Protein AF-A0A9P6CUZ9-F1 (afdb_monomer_lite)

pLDDT: mean 83.57, std 16.41, range [41.94, 98.44]

Sequence (128 aa):
MATAPPPKSQHVGAAVAEKATSHVAQYSPDEKWAERSRKAMQDAITNPPADAYAGRSVKNTGNLAIAFRSLNEILVRNKVRQTVRMTERHEKKGTKRRRLQSERWRKQFSNEVRKKVQLVIKIRNRGA

Radius of gyration: 33.49 Å; chains: 1; bounding box: 78×45×88 Å

Foldseek 3Di:
DDDDDDDDDPPPVPVVVVVVVVVVPPDDPVRVVVVVVVVVVVCCVVPPDQDPCNLQDFDDPPDPVVSVVVNVVSCVVVCVVVVCVVVVDDDDPVNVVVVVVVVVVVVVVVVVVVVVVVVVVVVVVVPD

Secondary structure (DSSP, 8-state):
-PPPPPPP-TTHHHHHHHHHHHTTTTS-HHHHHHHHHHHHHHHHHHS----TTGGG-----S-HHHHHHHHHHHHHHTTHHHHHHHHSSPPPHHHHHHHHHHHHHHHHHHHHHHHHHHHHHHHHHTT-

InterPro domains:
  IPR001911 Small ribosomal subunit protein bS21 [PF01165] (58-109)
  IPR052837 Mitochondrial ribosomal protein bS21 [PTHR41237] (53-127)

Structure (mmCIF, N/CA/C/O backbone):
data_AF-A0A9P6CUZ9-F1
#
_entry.id   AF-A0A9P6CUZ9-F1
#
loop_
_atom_site.group_PDB
_atom_site.id
_atom_site.type_symbol
_atom_site.label_atom_id
_atom_site.label_alt_id
_atom_site.label_comp_id
_atom_site.label_asym_id
_atom_site.label_entity_id
_atom_site.label_seq_id
_atom_site.pdbx_PDB_ins_code
_atom_site.Cartn_x
_atom_site.Cartn_y
_atom_site.Cartn_z
_atom_site.occupancy
_atom_site.B_iso_or_equiv
_atom_site.auth_seq_id
_atom_site.auth_comp_id
_atom_site.auth_asym_id
_atom_site.auth_atom_id
_atom_site.pdbx_PDB_model_num
ATOM 1 N N . MET A 1 1 ? 57.573 -15.427 68.939 1.00 43.28 1 MET A N 1
ATOM 2 C CA . MET A 1 1 ? 58.022 -16.042 67.670 1.00 43.28 1 MET A CA 1
ATOM 3 C C . MET A 1 1 ? 57.100 -15.535 66.571 1.00 43.28 1 MET A C 1
ATOM 5 O O . MET A 1 1 ? 55.902 -15.750 66.683 1.00 43.28 1 MET A O 1
ATOM 9 N N . ALA A 1 2 ? 57.616 -14.769 65.606 1.00 41.94 2 ALA A N 1
ATOM 10 C CA . ALA A 1 2 ? 56.831 -14.179 64.519 1.00 41.94 2 ALA A CA 1
ATOM 11 C C . ALA A 1 2 ? 56.849 -15.109 63.295 1.00 41.94 2 ALA A C 1
ATOM 13 O O . ALA A 1 2 ? 57.923 -15.471 62.819 1.00 41.94 2 ALA A O 1
ATOM 14 N N . THR A 1 3 ? 55.676 -15.509 62.808 1.00 51.22 3 THR A N 1
ATOM 15 C CA . THR A 1 3 ? 55.516 -16.413 61.657 1.00 51.22 3 THR A CA 1
ATOM 16 C C . THR A 1 3 ? 55.398 -15.594 60.367 1.00 51.22 3 THR A C 1
ATOM 18 O O . THR A 1 3 ? 54.576 -14.684 60.287 1.00 51.22 3 THR A O 1
ATOM 21 N N . ALA A 1 4 ? 56.236 -15.892 59.370 1.00 58.50 4 ALA A N 1
ATOM 22 C CA . ALA A 1 4 ? 56.263 -15.221 58.066 1.00 58.50 4 ALA A CA 1
ATOM 23 C C . ALA A 1 4 ? 55.007 -15.527 57.213 1.00 58.50 4 ALA A C 1
ATOM 25 O O . ALA A 1 4 ? 54.447 -16.620 57.337 1.00 58.50 4 ALA A O 1
ATOM 26 N N . PRO A 1 5 ? 54.563 -14.611 56.326 1.00 59.97 5 PRO A N 1
ATOM 27 C CA . PRO A 1 5 ? 53.431 -14.860 55.435 1.00 59.97 5 PRO A CA 1
ATOM 28 C C . PRO A 1 5 ? 53.804 -15.804 54.268 1.00 59.97 5 PRO A C 1
ATOM 30 O O . PRO A 1 5 ? 54.946 -15.783 53.804 1.00 59.97 5 PRO A O 1
ATOM 33 N N . PRO A 1 6 ? 52.854 -16.620 53.767 1.00 59.94 6 PRO A N 1
ATOM 34 C CA . PRO A 1 6 ? 53.114 -17.628 52.738 1.00 59.94 6 PRO A CA 1
ATOM 35 C C . PRO A 1 6 ? 53.356 -17.032 51.333 1.00 59.94 6 PRO A C 1
ATOM 37 O O . PRO A 1 6 ? 52.875 -15.935 51.027 1.00 59.94 6 PRO A O 1
ATOM 40 N N . PRO A 1 7 ? 54.081 -17.754 50.451 1.00 56.31 7 PRO A N 1
ATOM 41 C CA . PRO A 1 7 ? 54.477 -17.266 49.130 1.00 56.31 7 PRO A CA 1
ATOM 42 C C . PRO A 1 7 ? 53.293 -17.162 48.155 1.00 56.31 7 PRO A C 1
ATOM 44 O O . PRO A 1 7 ? 52.446 -18.051 48.070 1.00 56.31 7 PRO A O 1
ATOM 47 N N . LYS A 1 8 ? 53.255 -16.069 47.380 1.00 55.47 8 LYS A N 1
ATOM 48 C CA . LYS A 1 8 ? 52.227 -15.805 46.358 1.00 55.47 8 LYS A CA 1
ATOM 49 C C . LYS A 1 8 ? 52.333 -16.823 45.215 1.00 55.47 8 LYS A C 1
ATOM 51 O O . LYS A 1 8 ? 53.368 -16.921 44.559 1.00 55.47 8 LYS A O 1
ATOM 56 N N . SER A 1 9 ? 51.246 -17.549 44.963 1.00 54.19 9 SER A N 1
ATOM 57 C CA . SER A 1 9 ? 51.131 -18.576 43.926 1.00 54.19 9 SER A CA 1
ATOM 58 C C . SER A 1 9 ? 51.136 -17.973 42.512 1.00 54.19 9 SER A C 1
ATOM 60 O O . SER A 1 9 ? 50.131 -17.472 42.013 1.00 54.19 9 SER A O 1
ATOM 62 N N . GLN A 1 10 ? 52.274 -18.056 41.819 1.00 55.31 10 GLN A N 1
ATOM 63 C CA . GLN A 1 10 ? 52.420 -17.603 40.424 1.00 55.31 10 GLN A CA 1
ATOM 64 C C . GLN A 1 10 ? 51.774 -18.553 39.390 1.00 55.31 10 GLN A C 1
ATOM 66 O O . GLN A 1 10 ? 51.745 -18.249 38.202 1.00 55.31 10 GLN A O 1
ATOM 71 N N . HIS A 1 11 ? 51.203 -19.685 39.813 1.00 51.00 11 HIS A N 1
ATOM 72 C CA . HIS A 1 11 ? 50.727 -20.735 38.900 1.00 51.00 11 HIS A CA 1
ATOM 73 C C . HIS A 1 11 ? 49.267 -20.602 38.438 1.00 51.00 11 HIS A C 1
ATOM 75 O O . HIS A 1 11 ? 48.842 -21.347 37.559 1.00 51.00 11 HIS A O 1
ATOM 81 N N . VAL A 1 12 ? 48.486 -19.658 38.976 1.00 55.31 12 VAL A N 1
ATOM 82 C CA . VAL A 1 12 ? 47.054 -19.539 38.625 1.00 55.31 12 VAL A CA 1
ATOM 83 C C . VAL A 1 12 ? 46.834 -18.724 37.339 1.00 55.31 12 VAL A C 1
ATOM 85 O O . VAL A 1 12 ? 45.847 -18.925 36.639 1.00 55.31 12 VAL A O 1
ATOM 88 N N . GLY A 1 13 ? 47.773 -17.841 36.975 1.00 52.38 13 GLY A N 1
ATOM 89 C CA . GLY A 1 13 ? 47.647 -16.977 35.793 1.00 52.38 13 GLY A CA 1
ATOM 90 C C . GLY A 1 13 ? 47.821 -17.700 34.451 1.00 52.38 13 GLY A C 1
ATOM 91 O O . GLY A 1 13 ? 47.130 -17.376 33.488 1.00 52.38 13 GLY A O 1
ATOM 92 N N . ALA A 1 14 ? 48.692 -18.712 34.388 1.00 54.75 14 ALA A N 1
ATOM 93 C CA . ALA A 1 14 ? 49.011 -19.414 33.140 1.00 54.75 14 ALA A CA 1
ATOM 94 C C . ALA A 1 14 ? 47.850 -20.294 32.636 1.00 54.75 14 ALA A C 1
ATOM 96 O O . ALA A 1 14 ? 47.498 -20.247 31.460 1.00 54.75 14 ALA A O 1
ATOM 97 N N . ALA A 1 15 ? 47.178 -21.016 33.538 1.00 54.41 15 ALA A N 1
ATOM 98 C CA . ALA A 1 15 ? 46.067 -21.905 33.183 1.00 54.41 15 ALA A CA 1
ATOM 99 C C . ALA A 1 15 ? 44.804 -21.150 32.719 1.00 54.41 15 ALA A C 1
ATOM 101 O O . ALA A 1 15 ? 44.001 -21.674 31.946 1.00 54.41 15 ALA A O 1
ATOM 102 N N . VAL A 1 16 ? 44.614 -19.909 33.182 1.00 58.78 16 VAL A N 1
ATOM 103 C CA . VAL A 1 16 ? 43.502 -19.049 32.745 1.00 58.78 16 VAL A CA 1
ATOM 104 C C . VAL A 1 16 ? 43.784 -18.458 31.359 1.00 58.78 16 VAL A C 1
ATOM 106 O O . VAL A 1 16 ? 42.868 -18.366 30.543 1.00 58.78 16 VAL A O 1
ATOM 109 N N . ALA A 1 17 ? 45.046 -18.136 31.051 1.00 54.25 17 ALA A N 1
ATOM 110 C CA . ALA A 1 17 ? 45.453 -17.659 29.730 1.00 54.25 17 ALA A CA 1
ATOM 111 C C . ALA A 1 17 ? 45.343 -18.751 28.644 1.00 54.25 17 ALA A C 1
ATOM 113 O O . ALA A 1 17 ? 44.834 -18.471 27.561 1.00 54.25 17 ALA A O 1
ATOM 114 N N . GLU A 1 18 ? 45.713 -20.004 28.943 1.00 55.12 18 GLU A N 1
ATOM 115 C CA . GLU A 1 18 ? 45.529 -21.145 28.022 1.00 55.12 18 GLU A CA 1
ATOM 116 C C . GLU A 1 18 ? 44.049 -21.499 27.781 1.00 55.12 18 GLU A C 1
ATOM 118 O O . GLU A 1 18 ? 43.639 -21.876 26.676 1.00 55.12 18 GLU A O 1
ATOM 123 N N . LYS A 1 19 ? 43.191 -21.328 28.795 1.00 53.38 19 LYS A N 1
ATOM 124 C CA . LYS A 1 19 ? 41.738 -21.489 28.622 1.00 53.38 19 LYS A CA 1
ATOM 125 C C . LYS A 1 19 ? 41.112 -20.372 27.781 1.00 53.38 19 LYS A C 1
ATOM 127 O O . LYS A 1 19 ? 40.135 -20.621 27.079 1.00 53.38 19 LYS A O 1
ATOM 132 N N . ALA A 1 20 ? 41.677 -19.164 27.802 1.00 54.00 20 ALA A N 1
ATOM 133 C CA . ALA A 1 20 ? 41.210 -18.058 26.969 1.00 54.00 20 ALA A CA 1
ATOM 134 C C . ALA A 1 20 ? 41.612 -18.224 25.490 1.00 54.00 20 ALA A C 1
ATOM 136 O O . ALA A 1 20 ? 40.820 -17.910 24.603 1.00 54.00 20 ALA A O 1
ATOM 137 N N . THR A 1 21 ? 42.802 -18.763 25.204 1.00 51.94 21 THR A N 1
ATOM 138 C CA . THR A 1 21 ? 43.265 -19.019 23.827 1.00 51.94 21 THR A CA 1
ATOM 139 C C . THR A 1 21 ? 42.612 -20.248 23.191 1.00 51.94 21 THR A C 1
ATOM 141 O O . THR A 1 21 ? 42.319 -20.230 21.995 1.00 51.94 21 THR A O 1
ATOM 144 N N . SER A 1 22 ? 42.291 -21.284 23.971 1.00 51.50 22 SER A N 1
ATOM 145 C CA . SER A 1 22 ? 41.640 -22.504 23.455 1.00 51.50 22 SER A CA 1
ATOM 146 C C . SER A 1 22 ? 40.200 -22.292 22.962 1.00 51.50 22 SER A C 1
ATOM 148 O O . SER A 1 22 ? 39.755 -23.002 22.061 1.00 51.50 22 SER A O 1
ATOM 150 N N . HIS A 1 23 ? 39.487 -21.271 23.456 1.00 53.66 23 HIS A N 1
ATOM 151 C CA . HIS A 1 23 ? 38.156 -20.912 22.944 1.00 53.66 23 HIS A CA 1
ATOM 152 C C . HIS A 1 23 ? 38.187 -20.156 21.602 1.00 53.66 23 HIS A C 1
ATOM 154 O O . HIS A 1 23 ? 37.175 -20.106 20.899 1.00 53.66 23 HIS A O 1
ATOM 160 N N . VAL A 1 24 ? 39.331 -19.567 21.236 1.00 56.34 24 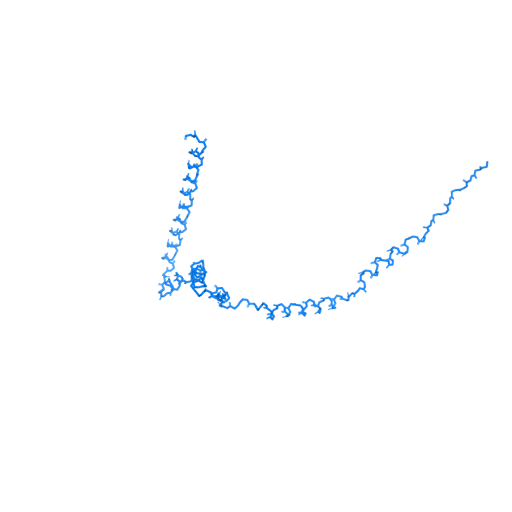VAL A N 1
ATOM 161 C CA . VAL A 1 24 ? 39.511 -18.803 19.988 1.00 56.34 24 VAL A CA 1
ATOM 162 C C . VAL A 1 24 ? 39.900 -19.721 18.817 1.00 56.34 24 VAL A C 1
ATOM 164 O O . VAL A 1 24 ? 39.616 -19.397 17.665 1.00 56.34 24 VAL A O 1
ATOM 167 N N . ALA A 1 25 ? 40.457 -20.901 19.100 1.00 58.34 25 ALA A N 1
ATOM 168 C CA . ALA A 1 25 ? 41.042 -21.821 18.122 1.00 58.34 25 ALA A CA 1
ATOM 169 C C . ALA A 1 25 ? 40.114 -22.975 17.683 1.00 58.34 25 ALA A C 1
ATOM 171 O O . ALA A 1 25 ? 40.565 -24.109 17.559 1.00 58.34 25 ALA A O 1
ATOM 172 N N . GLN A 1 26 ? 38.818 -22.725 17.475 1.00 63.25 26 GLN A N 1
ATOM 173 C CA . GLN A 1 26 ? 37.893 -23.784 17.024 1.00 63.25 26 GLN A CA 1
ATOM 174 C C . GLN A 1 26 ? 37.554 -23.712 15.529 1.00 63.25 26 GLN A C 1
ATOM 176 O O . GLN A 1 26 ? 37.230 -24.740 14.957 1.00 63.25 26 GLN A O 1
ATOM 181 N N . TYR A 1 27 ? 37.671 -22.543 14.884 1.00 67.94 27 TYR A N 1
ATOM 182 C CA . TYR A 1 27 ? 37.502 -22.407 13.430 1.00 67.94 27 TYR A CA 1
ATOM 183 C C . TYR A 1 27 ? 38.306 -21.220 12.898 1.00 67.94 27 TYR A C 1
ATOM 185 O O . TYR A 1 27 ? 38.198 -20.111 13.445 1.00 67.94 27 TYR A O 1
ATOM 193 N N . SER A 1 28 ? 39.051 -21.431 11.812 1.00 84.31 28 SER A N 1
ATOM 194 C CA . SER A 1 28 ? 39.670 -20.348 11.040 1.00 84.31 28 SER A CA 1
ATOM 195 C C . SER A 1 28 ? 38.586 -19.353 10.585 1.00 84.31 28 SER A C 1
ATOM 197 O O . SER A 1 28 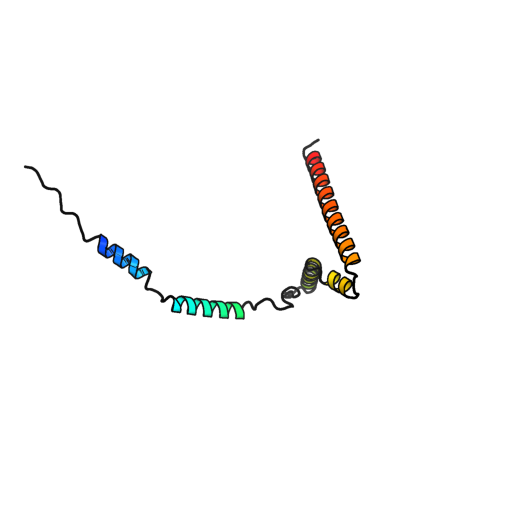? 37.454 -19.766 10.301 1.00 84.31 28 SER A O 1
ATOM 199 N N . PRO A 1 29 ? 38.867 -18.037 10.501 1.00 86.25 29 PRO A N 1
ATOM 200 C CA . PRO A 1 29 ? 37.952 -17.082 9.876 1.00 86.25 29 PRO A CA 1
ATOM 201 C C . PRO A 1 29 ? 37.413 -17.568 8.523 1.00 86.25 29 PRO A C 1
ATOM 203 O O . PRO A 1 29 ? 36.224 -17.396 8.251 1.00 86.25 29 PRO A O 1
ATOM 206 N N . ASP A 1 30 ? 38.247 -18.247 7.734 1.00 86.81 30 ASP A N 1
ATOM 207 C CA . ASP A 1 30 ? 37.877 -18.801 6.430 1.00 86.81 30 ASP A CA 1
ATOM 208 C C . ASP A 1 30 ? 36.848 -19.930 6.541 1.00 86.81 30 ASP A C 1
ATOM 210 O O . ASP A 1 30 ? 35.899 -19.985 5.761 1.00 86.81 30 ASP A O 1
ATOM 214 N N . GLU A 1 31 ? 36.960 -20.791 7.554 1.00 88.44 31 GLU A N 1
ATOM 215 C CA . GLU A 1 31 ? 35.998 -21.872 7.805 1.00 88.44 31 GLU A CA 1
ATOM 216 C C . GLU A 1 31 ? 34.636 -21.314 8.229 1.00 88.44 31 GLU A C 1
ATOM 218 O O . GLU A 1 31 ? 33.597 -21.758 7.732 1.00 88.44 31 GLU A O 1
ATOM 223 N N . LYS A 1 32 ? 34.631 -20.268 9.068 1.00 88.44 32 LYS A N 1
ATOM 224 C CA . LYS A 1 32 ? 33.402 -19.550 9.452 1.00 88.44 32 LYS A CA 1
ATOM 225 C C . LYS A 1 32 ? 32.738 -18.900 8.240 1.00 88.44 32 LYS A C 1
ATOM 227 O O . LYS A 1 32 ? 31.511 -18.912 8.123 1.00 88.44 32 LYS A O 1
ATOM 232 N N . TRP A 1 33 ? 33.527 -18.327 7.333 1.00 88.81 33 TRP A N 1
ATOM 233 C CA . TRP A 1 33 ? 33.018 -17.763 6.083 1.00 88.81 33 TRP A CA 1
ATOM 234 C C . TRP A 1 33 ? 32.488 -18.840 5.135 1.00 88.81 33 TRP A C 1
ATOM 236 O O . TRP A 1 33 ? 31.410 -18.661 4.565 1.00 88.81 33 TRP A O 1
ATOM 246 N N . ALA A 1 34 ? 33.173 -19.977 5.013 1.00 92.75 34 ALA A N 1
ATOM 247 C CA . ALA A 1 34 ? 32.743 -21.098 4.183 1.00 92.75 34 ALA A CA 1
ATOM 248 C C . ALA A 1 34 ? 31.428 -21.721 4.682 1.00 92.75 34 ALA A C 1
ATOM 250 O O . ALA A 1 34 ? 30.545 -22.047 3.886 1.00 92.75 34 ALA A O 1
ATOM 251 N N . GLU A 1 35 ? 31.256 -21.868 5.997 1.00 91.75 35 GLU A N 1
ATOM 252 C CA . GLU A 1 35 ? 30.000 -22.325 6.600 1.00 91.75 35 GLU A CA 1
ATOM 253 C C . GLU A 1 35 ? 28.858 -21.326 6.368 1.00 91.75 35 GLU A C 1
ATOM 255 O O . GLU A 1 35 ? 27.782 -21.707 5.901 1.00 91.75 35 GLU A O 1
ATOM 260 N N . ARG A 1 36 ? 29.100 -20.031 6.611 1.00 89.62 36 ARG A N 1
ATOM 261 C CA . ARG A 1 36 ? 28.107 -18.974 6.361 1.00 89.62 36 ARG A CA 1
ATOM 262 C C . ARG A 1 36 ? 27.694 -18.900 4.897 1.00 89.62 36 ARG A C 1
ATOM 264 O O . ARG A 1 36 ? 26.510 -18.743 4.619 1.00 89.62 36 ARG A O 1
ATOM 271 N N . SER A 1 37 ? 28.647 -19.039 3.978 1.00 91.56 37 SER A N 1
ATOM 272 C CA . SER A 1 37 ? 28.386 -19.065 2.538 1.00 91.56 37 SER A CA 1
ATOM 273 C C . SER A 1 37 ? 27.514 -20.263 2.151 1.00 91.56 37 SER A C 1
ATOM 275 O O . SER A 1 37 ? 26.486 -20.089 1.498 1.00 91.56 37 SER A O 1
ATOM 277 N N . ARG A 1 38 ? 27.841 -21.471 2.639 1.00 92.00 38 ARG A N 1
ATOM 278 C CA . ARG A 1 38 ? 27.011 -22.672 2.427 1.00 92.00 38 ARG A CA 1
ATOM 279 C C . ARG A 1 38 ? 25.587 -22.485 2.941 1.00 92.00 38 ARG A C 1
ATOM 281 O O . ARG A 1 38 ? 24.640 -22.785 2.218 1.00 92.00 38 ARG A O 1
ATOM 288 N N . LYS A 1 39 ? 25.434 -21.945 4.152 1.00 89.62 39 LYS A N 1
ATOM 289 C CA . LYS A 1 39 ? 24.117 -21.667 4.734 1.00 89.62 39 LYS A CA 1
ATOM 290 C C . LYS A 1 39 ? 23.341 -20.635 3.917 1.00 89.62 39 LYS A C 1
ATOM 292 O O . LYS A 1 39 ? 22.183 -20.872 3.605 1.00 89.62 39 LYS A O 1
ATOM 297 N N . ALA A 1 40 ? 23.984 -19.546 3.500 1.00 87.44 40 ALA A N 1
ATOM 298 C CA . ALA A 1 40 ? 23.361 -18.532 2.655 1.00 87.44 40 ALA A CA 1
ATOM 299 C C . ALA A 1 40 ? 22.906 -19.101 1.300 1.00 87.44 40 ALA A C 1
ATOM 301 O O . ALA A 1 40 ? 21.826 -18.755 0.828 1.00 87.44 40 ALA A O 1
ATOM 302 N N . MET A 1 41 ? 23.683 -20.007 0.692 1.00 86.69 41 MET A N 1
ATOM 303 C CA . MET A 1 41 ? 23.269 -20.708 -0.529 1.00 86.69 41 MET A CA 1
ATOM 304 C C . MET A 1 41 ? 22.063 -21.619 -0.282 1.00 86.69 41 MET A C 1
ATOM 306 O O . MET A 1 41 ? 21.124 -21.616 -1.072 1.00 86.69 41 MET A O 1
ATOM 310 N N . GLN A 1 42 ? 22.050 -22.364 0.824 1.00 88.25 42 GLN A N 1
ATOM 311 C CA . GLN A 1 42 ? 20.923 -23.229 1.174 1.00 88.25 42 GLN A CA 1
ATOM 312 C C . GLN A 1 42 ? 19.651 -22.430 1.494 1.00 88.25 42 GLN A C 1
ATOM 314 O O . GLN A 1 42 ? 18.556 -22.808 1.071 1.00 88.25 42 GLN A O 1
ATOM 319 N N . ASP A 1 43 ? 19.801 -21.287 2.160 1.00 85.38 43 ASP A N 1
ATOM 320 C CA . ASP A 1 43 ? 18.722 -20.338 2.418 1.00 85.38 43 ASP A CA 1
ATOM 321 C C . ASP A 1 43 ? 18.203 -19.725 1.113 1.00 85.38 43 ASP A C 1
ATOM 323 O O . ASP A 1 43 ? 16.993 -19.621 0.949 1.00 85.38 43 ASP A O 1
ATOM 327 N N . ALA A 1 44 ? 19.077 -19.391 0.157 1.00 81.62 44 ALA A N 1
ATOM 328 C CA . ALA A 1 44 ? 18.681 -18.887 -1.160 1.00 81.62 44 ALA A CA 1
ATOM 329 C C . ALA A 1 44 ? 17.962 -19.945 -2.017 1.00 81.62 44 ALA A C 1
ATOM 331 O O . ALA A 1 44 ? 17.089 -19.601 -2.809 1.00 81.62 44 ALA A O 1
ATOM 332 N N . ILE A 1 45 ? 18.292 -21.229 -1.857 1.00 81.88 45 ILE A N 1
ATOM 333 C CA . ILE A 1 45 ? 17.574 -22.336 -2.510 1.00 81.88 45 ILE A CA 1
ATOM 334 C C . ILE A 1 45 ? 16.189 -22.526 -1.876 1.00 81.88 45 ILE A C 1
ATOM 336 O O . ILE A 1 45 ? 15.202 -22.731 -2.579 1.00 81.88 45 ILE A O 1
ATOM 340 N N . THR A 1 46 ? 16.110 -22.450 -0.546 1.00 82.88 46 THR A N 1
ATOM 341 C CA . THR A 1 46 ? 14.871 -22.686 0.215 1.00 82.88 46 THR A CA 1
ATOM 342 C C . THR A 1 46 ? 13.906 -21.501 0.121 1.00 82.88 46 THR A C 1
ATOM 344 O O . THR A 1 46 ? 12.697 -21.678 -0.016 1.00 82.88 46 THR A O 1
ATOM 347 N N . ASN A 1 47 ? 14.447 -20.288 0.179 1.00 77.06 47 ASN A N 1
ATOM 348 C CA . ASN A 1 47 ? 13.745 -19.016 0.106 1.00 77.06 47 ASN A CA 1
ATOM 349 C C . ASN A 1 47 ? 14.390 -18.184 -1.009 1.00 77.06 47 ASN A C 1
ATOM 351 O O . ASN A 1 47 ? 15.235 -17.327 -0.727 1.00 77.06 47 ASN A O 1
ATOM 355 N N . PRO A 1 48 ? 14.027 -18.436 -2.279 1.00 77.00 48 PRO A N 1
ATOM 356 C CA . PRO A 1 48 ? 14.581 -17.675 -3.384 1.00 77.00 48 PRO A CA 1
ATOM 357 C C . PRO A 1 48 ? 14.318 -16.178 -3.195 1.00 77.00 48 PRO A C 1
ATOM 359 O O . PRO A 1 48 ? 13.281 -15.792 -2.635 1.00 77.00 48 PRO A O 1
ATOM 362 N N . PRO A 1 49 ? 15.244 -15.315 -3.655 1.00 73.56 49 PRO A N 1
ATOM 363 C CA . PRO A 1 49 ? 15.027 -13.879 -3.633 1.00 73.56 49 PRO A CA 1
ATOM 364 C C . PRO A 1 49 ? 13.714 -13.545 -4.342 1.00 73.56 49 PRO A C 1
ATOM 366 O O . PRO A 1 49 ? 13.305 -14.217 -5.289 1.00 73.56 49 PRO A O 1
ATOM 369 N N . ALA A 1 50 ? 13.036 -12.511 -3.847 1.00 74.44 50 ALA A N 1
ATOM 370 C CA . ALA A 1 50 ? 11.709 -12.145 -4.313 1.00 74.44 50 ALA A CA 1
ATOM 371 C C . ALA A 1 50 ? 11.698 -11.886 -5.831 1.00 74.44 50 ALA A C 1
ATOM 373 O O . ALA A 1 50 ? 12.225 -10.882 -6.304 1.00 74.44 50 ALA A O 1
ATOM 374 N N . ASP A 1 51 ? 11.060 -12.785 -6.577 1.00 78.56 51 ASP A N 1
ATOM 375 C CA . ASP A 1 51 ? 10.774 -12.610 -7.999 1.00 78.56 51 ASP A CA 1
ATOM 376 C C . ASP A 1 51 ? 9.728 -11.491 -8.215 1.00 78.56 51 ASP A C 1
ATOM 378 O O . ASP A 1 51 ? 9.010 -11.090 -7.291 1.00 78.56 51 ASP A O 1
ATOM 382 N N . ALA A 1 52 ? 9.575 -11.002 -9.448 1.00 76.75 52 ALA A N 1
ATOM 383 C CA . ALA A 1 52 ? 8.588 -9.993 -9.840 1.00 76.75 52 ALA A CA 1
ATOM 384 C C . ALA A 1 52 ? 7.144 -10.356 -9.422 1.00 76.75 52 ALA A C 1
ATOM 386 O O . ALA A 1 52 ? 6.294 -9.472 -9.247 1.00 76.75 52 ALA A O 1
ATOM 387 N N . TYR A 1 53 ? 6.871 -11.650 -9.223 1.00 76.75 53 TYR A N 1
ATOM 388 C CA . TYR A 1 53 ? 5.586 -12.198 -8.788 1.00 76.75 53 TYR A CA 1
ATOM 389 C C . TYR A 1 53 ? 5.500 -12.520 -7.290 1.00 76.75 53 TYR A C 1
ATOM 391 O O . TYR A 1 53 ? 4.406 -12.817 -6.802 1.00 76.75 53 TYR A O 1
ATOM 399 N N . ALA A 1 54 ? 6.593 -12.422 -6.527 1.00 73.75 54 ALA A N 1
ATOM 400 C CA . ALA A 1 54 ? 6.611 -12.764 -5.102 1.00 73.75 54 ALA A CA 1
ATOM 401 C C . ALA A 1 54 ? 5.566 -11.963 -4.301 1.00 73.75 54 ALA A C 1
ATOM 403 O O . ALA A 1 54 ? 4.873 -12.507 -3.450 1.00 73.75 54 ALA A O 1
ATOM 404 N N . GLY A 1 55 ? 5.354 -10.687 -4.645 1.00 74.00 55 GLY A N 1
ATOM 405 C CA . GLY A 1 55 ? 4.329 -9.828 -4.031 1.00 74.00 55 GLY A CA 1
ATOM 406 C C . GLY A 1 55 ? 2.922 -9.926 -4.642 1.00 74.00 55 GLY A C 1
ATOM 407 O O . GLY A 1 55 ? 2.071 -9.090 -4.333 1.00 74.00 55 GLY A O 1
ATOM 408 N N . ARG A 1 56 ? 2.683 -10.865 -5.566 1.00 82.50 56 ARG A N 1
ATOM 409 C CA . ARG A 1 56 ? 1.412 -11.055 -6.299 1.00 82.50 56 ARG A CA 1
ATOM 410 C C . ARG A 1 56 ? 0.990 -12.526 -6.363 1.00 82.50 56 ARG A C 1
ATOM 412 O O . ARG A 1 56 ? 0.122 -12.874 -7.157 1.00 82.50 56 ARG A O 1
ATOM 419 N N . SER A 1 57 ? 1.598 -13.371 -5.540 1.00 85.06 57 SER A N 1
ATOM 420 C CA . SER A 1 57 ? 1.303 -14.795 -5.445 1.00 85.06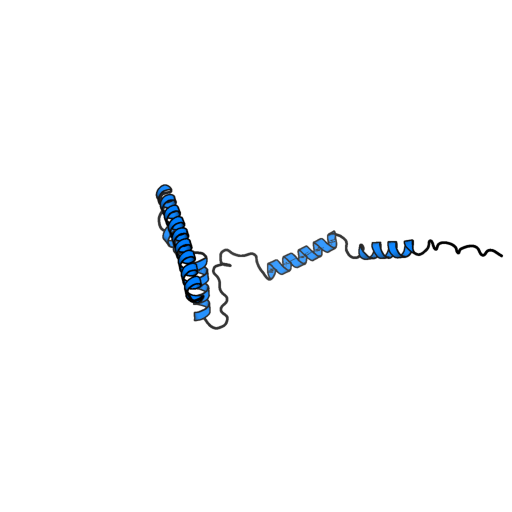 57 SER A CA 1
ATOM 421 C C . SER A 1 57 ? 0.754 -15.120 -4.058 1.00 85.06 57 SER A C 1
ATOM 423 O O . SER A 1 57 ? 1.10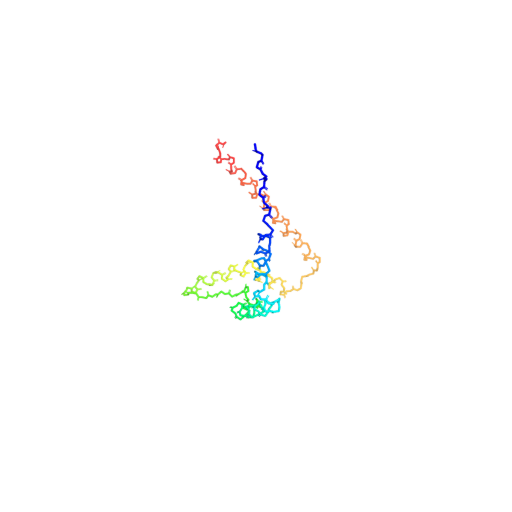0 -14.485 -3.062 1.00 85.06 57 SER A O 1
ATOM 425 N N . VAL A 1 58 ? -0.161 -16.086 -4.001 1.00 89.06 58 VAL A N 1
ATOM 426 C CA . VAL A 1 58 ? -0.718 -16.627 -2.758 1.00 89.06 58 VAL A CA 1
ATOM 427 C C . VAL A 1 58 ? -0.792 -18.135 -2.927 1.00 89.06 58 VAL A C 1
ATOM 429 O O . VAL A 1 58 ? -1.360 -18.621 -3.905 1.00 89.06 58 VAL A O 1
ATOM 432 N N . LYS A 1 59 ? -0.216 -18.884 -1.983 1.00 87.75 59 LYS A N 1
ATOM 433 C CA . LYS A 1 59 ? -0.325 -20.344 -1.969 1.00 87.75 59 LYS A CA 1
ATOM 434 C C . LYS A 1 59 ? -1.759 -20.735 -1.611 1.00 87.75 59 LYS A C 1
ATOM 436 O O . LYS A 1 59 ? -2.280 -20.299 -0.588 1.00 87.75 59 LYS A O 1
ATOM 441 N N . ASN A 1 60 ? -2.385 -21.573 -2.432 1.00 89.75 60 ASN A N 1
ATOM 442 C CA . ASN A 1 60 ? -3.694 -22.133 -2.114 1.00 89.75 60 ASN A CA 1
ATOM 443 C C . ASN A 1 60 ? -3.532 -23.313 -1.141 1.00 89.75 60 ASN A C 1
ATOM 445 O O . ASN A 1 60 ? -2.842 -24.279 -1.455 1.00 89.75 60 ASN A O 1
ATOM 449 N N . THR A 1 61 ? -4.166 -23.233 0.028 1.00 84.94 61 THR A N 1
ATOM 450 C CA . THR A 1 61 ? -4.115 -24.259 1.087 1.00 84.94 61 THR A CA 1
ATOM 451 C C . THR A 1 61 ? -5.402 -25.085 1.194 1.00 84.94 61 THR A C 1
ATOM 453 O O . THR A 1 61 ? -5.611 -25.766 2.191 1.00 84.94 61 THR A O 1
ATOM 456 N N . GLY A 1 62 ? -6.264 -25.043 0.172 1.00 87.38 62 GLY A N 1
ATOM 457 C CA . GLY A 1 62 ? -7.459 -25.893 0.062 1.00 87.38 62 GLY A CA 1
ATOM 458 C C . GLY A 1 62 ? -8.763 -25.113 -0.104 1.00 87.38 62 GLY A C 1
ATOM 459 O O . GLY A 1 62 ? -9.728 -25.646 -0.640 1.00 87.38 62 GLY A O 1
ATOM 460 N N . ASN A 1 63 ? -8.785 -23.827 0.264 1.00 92.19 63 ASN A N 1
ATOM 461 C CA . ASN A 1 63 ? -9.919 -22.941 0.005 1.00 92.19 63 ASN A CA 1
ATOM 462 C C . ASN A 1 63 ? -9.550 -21.859 -1.016 1.00 92.19 63 ASN A C 1
ATOM 464 O O . ASN A 1 63 ? -8.967 -20.820 -0.689 1.00 92.19 63 ASN A O 1
ATOM 468 N N . LEU A 1 64 ? -9.962 -22.099 -2.259 1.00 93.31 64 LEU A N 1
ATOM 469 C CA . LEU A 1 64 ? -9.694 -21.213 -3.385 1.00 93.31 64 LEU A CA 1
ATOM 470 C C . LEU A 1 64 ? -10.310 -19.817 -3.198 1.00 93.31 64 LEU A C 1
ATOM 472 O O . LEU A 1 64 ? -9.685 -18.814 -3.537 1.00 93.31 64 LEU A O 1
ATOM 476 N N . ALA A 1 65 ? -11.513 -19.732 -2.624 1.00 94.19 65 ALA A N 1
ATOM 477 C CA . ALA A 1 65 ? -12.198 -18.458 -2.421 1.00 94.19 65 ALA A CA 1
ATOM 478 C C . ALA A 1 65 ? -11.444 -17.559 -1.428 1.00 94.19 65 ALA A C 1
ATOM 480 O O . ALA A 1 65 ? -11.309 -16.357 -1.665 1.00 94.19 65 ALA A O 1
ATOM 481 N N . ILE A 1 66 ? -10.914 -18.136 -0.345 1.00 92.81 66 ILE A N 1
ATOM 482 C CA . ILE A 1 66 ? -10.090 -17.406 0.630 1.00 92.81 66 ILE A CA 1
ATOM 483 C C . ILE A 1 66 ? -8.784 -16.955 -0.026 1.00 92.81 66 ILE A C 1
ATOM 485 O O . ILE A 1 66 ? -8.450 -15.774 0.048 1.00 92.81 66 ILE A O 1
ATOM 489 N N . ALA A 1 67 ? -8.101 -17.850 -0.745 1.00 93.38 67 ALA A N 1
ATOM 490 C CA . ALA A 1 67 ? -6.867 -17.515 -1.453 1.00 93.38 67 ALA A CA 1
ATOM 491 C C . ALA A 1 67 ? -7.066 -16.352 -2.449 1.00 93.38 67 ALA A C 1
ATOM 493 O O . ALA A 1 67 ? -6.259 -15.421 -2.484 1.00 93.38 67 ALA A O 1
ATOM 494 N N . PHE A 1 68 ? -8.177 -16.335 -3.196 1.00 94.44 68 PHE A N 1
ATOM 495 C CA . PHE A 1 68 ? -8.516 -15.227 -4.098 1.00 94.44 68 PHE A CA 1
ATOM 496 C C . PHE A 1 68 ? -8.834 -13.916 -3.374 1.00 94.44 68 PHE A C 1
ATOM 498 O O . PHE A 1 68 ? -8.486 -12.843 -3.878 1.00 94.44 68 PHE A O 1
ATOM 505 N N . ARG A 1 69 ? -9.495 -13.957 -2.211 1.00 94.31 69 ARG A N 1
ATOM 506 C CA . ARG A 1 69 ? -9.734 -12.752 -1.398 1.00 94.31 69 ARG A CA 1
ATOM 507 C C . ARG A 1 69 ? -8.417 -12.176 -0.893 1.00 94.31 69 ARG A C 1
ATOM 509 O O . ARG A 1 69 ? -8.159 -10.996 -1.118 1.00 94.31 69 ARG A O 1
ATOM 516 N N . SER A 1 70 ? -7.549 -13.016 -0.332 1.00 93.00 70 SER A N 1
ATOM 517 C CA . SER A 1 70 ? -6.215 -12.611 0.121 1.00 93.00 70 SER A CA 1
ATOM 518 C C . SER A 1 70 ? -5.372 -12.041 -1.021 1.00 93.00 70 SER A C 1
ATOM 520 O O . SER A 1 70 ? -4.745 -10.993 -0.866 1.00 93.00 70 SER A O 1
ATOM 522 N N . LEU A 1 71 ? -5.411 -12.665 -2.203 1.00 93.06 71 LEU A N 1
ATOM 523 C CA . LEU A 1 71 ? -4.739 -12.138 -3.390 1.00 93.06 71 LEU A CA 1
ATOM 524 C C . LEU A 1 71 ? -5.280 -10.754 -3.775 1.00 93.06 71 LEU A C 1
ATOM 526 O O . LEU A 1 71 ? -4.504 -9.835 -4.037 1.00 93.06 71 LEU A O 1
ATOM 530 N N . ASN A 1 72 ? -6.602 -10.570 -3.779 1.00 93.81 72 ASN A N 1
ATOM 531 C CA . ASN A 1 72 ? -7.202 -9.270 -4.078 1.00 93.81 72 ASN A CA 1
ATOM 532 C C . ASN A 1 72 ? -6.793 -8.194 -3.064 1.00 93.81 72 ASN A C 1
ATOM 534 O O . ASN A 1 72 ? -6.459 -7.082 -3.475 1.00 93.81 72 ASN A O 1
ATOM 538 N N . GLU A 1 73 ? -6.752 -8.509 -1.770 1.00 93.88 73 GLU A N 1
ATOM 539 C CA . GLU A 1 73 ? -6.273 -7.584 -0.738 1.00 93.88 73 GLU A CA 1
ATOM 540 C C . GLU A 1 73 ? -4.818 -7.164 -0.970 1.00 93.88 73 GLU A C 1
ATOM 542 O O . GLU A 1 73 ? -4.498 -5.975 -0.886 1.00 93.88 73 GLU A O 1
ATOM 547 N N . ILE A 1 74 ? -3.944 -8.113 -1.319 1.00 92.75 74 ILE A N 1
ATOM 548 C CA . ILE A 1 74 ? -2.541 -7.840 -1.654 1.00 92.75 74 ILE A CA 1
ATOM 549 C C . ILE A 1 74 ? -2.452 -6.896 -2.860 1.00 92.75 74 ILE A C 1
ATOM 551 O O . ILE A 1 74 ? -1.748 -5.883 -2.807 1.00 92.75 74 ILE A O 1
ATOM 555 N N . LEU A 1 75 ? -3.210 -7.163 -3.929 1.00 92.50 75 LEU A N 1
ATOM 556 C CA . LEU A 1 75 ? -3.222 -6.321 -5.131 1.00 92.50 75 LEU A CA 1
ATOM 557 C C . LEU A 1 75 ? -3.751 -4.903 -4.860 1.00 92.50 75 LEU A C 1
ATOM 559 O O . LEU A 1 75 ? -3.249 -3.941 -5.452 1.00 92.50 75 LEU A O 1
ATOM 563 N N . VAL A 1 76 ? -4.743 -4.759 -3.974 1.00 93.00 76 VAL A N 1
ATOM 564 C CA . VAL A 1 76 ? -5.289 -3.458 -3.551 1.00 93.00 76 VAL A CA 1
ATOM 565 C C . VAL A 1 76 ? -4.275 -2.696 -2.700 1.00 93.00 76 VAL A C 1
ATOM 567 O O . VAL A 1 76 ? -4.014 -1.524 -2.975 1.00 93.00 76 VAL A O 1
ATOM 570 N N . ARG A 1 77 ? -3.648 -3.357 -1.718 1.00 92.25 77 ARG A N 1
ATOM 571 C CA . ARG A 1 77 ? -2.616 -2.764 -0.851 1.00 92.25 77 ARG A CA 1
ATOM 572 C C . ARG A 1 77 ? -1.430 -2.246 -1.664 1.00 92.25 77 ARG A C 1
ATOM 574 O O . ARG A 1 77 ? -0.992 -1.116 -1.458 1.00 92.25 77 ARG A O 1
ATOM 581 N N . ASN A 1 78 ? -0.988 -3.034 -2.644 1.00 91.69 78 ASN A N 1
ATOM 582 C CA . ASN A 1 78 ? 0.099 -2.689 -3.562 1.00 91.69 78 ASN A CA 1
ATOM 583 C C . ASN A 1 78 ? -0.335 -1.735 -4.691 1.00 91.69 78 ASN A C 1
ATOM 585 O O . ASN A 1 78 ? 0.483 -1.361 -5.529 1.00 91.69 78 ASN A O 1
ATOM 589 N N . LYS A 1 79 ? -1.614 -1.330 -4.734 1.00 92.38 79 LYS A N 1
ATOM 590 C CA . LYS A 1 79 ? -2.194 -0.410 -5.729 1.00 92.38 79 LYS A CA 1
ATOM 591 C C . LYS A 1 79 ? -1.959 -0.831 -7.182 1.00 92.38 79 LYS A C 1
ATOM 593 O O . LYS A 1 79 ? -1.893 0.023 -8.069 1.00 92.38 79 LYS A O 1
ATOM 598 N N . VAL A 1 80 ? -1.866 -2.134 -7.453 1.00 91.25 80 VAL A N 1
ATOM 599 C CA . VAL A 1 80 ? -1.529 -2.658 -8.789 1.00 91.25 80 VAL A CA 1
ATOM 600 C C . VAL A 1 80 ? -2.598 -2.247 -9.799 1.00 91.25 80 VAL A C 1
ATOM 602 O O . VAL A 1 80 ? -2.294 -1.587 -10.787 1.00 91.25 80 VAL A O 1
ATOM 605 N N . ARG A 1 81 ? -3.873 -2.528 -9.499 1.00 91.56 81 ARG A N 1
ATOM 606 C CA . ARG A 1 81 ? -5.011 -2.195 -10.376 1.00 91.56 81 ARG A CA 1
ATOM 607 C C . ARG A 1 81 ? -5.131 -0.692 -10.647 1.00 91.56 81 ARG A C 1
ATOM 609 O O . ARG A 1 81 ? -5.405 -0.286 -11.770 1.00 91.56 81 ARG A O 1
ATOM 616 N N . GLN A 1 82 ? -4.926 0.133 -9.616 1.00 93.00 82 GLN A N 1
ATOM 617 C CA . GLN A 1 82 ? -4.972 1.590 -9.754 1.00 93.00 82 GLN A CA 1
ATOM 618 C C . GLN A 1 82 ? -3.835 2.083 -10.651 1.00 93.00 82 GLN A C 1
ATOM 620 O O . GLN A 1 82 ? -4.057 2.924 -11.515 1.00 93.00 82 GLN A O 1
ATOM 625 N N . THR A 1 83 ? -2.630 1.550 -10.447 1.00 92.31 83 THR A N 1
ATOM 626 C CA . THR A 1 83 ? -1.449 1.918 -11.231 1.00 92.31 83 THR A CA 1
ATOM 627 C C . THR A 1 83 ? -1.650 1.559 -12.691 1.00 92.31 83 THR A C 1
ATOM 629 O O . THR A 1 83 ? -1.502 2.449 -13.514 1.00 92.31 83 THR A O 1
ATOM 632 N N . VAL A 1 84 ? -2.089 0.328 -12.987 1.00 93.81 84 VAL A N 1
ATOM 633 C CA . VAL A 1 84 ? -2.384 -0.127 -14.357 1.00 93.81 84 VAL A CA 1
ATOM 634 C C . VAL A 1 84 ? -3.328 0.853 -15.057 1.00 93.81 84 VAL A C 1
ATOM 636 O O . VAL A 1 84 ? -2.950 1.416 -16.080 1.00 93.81 84 VAL A O 1
ATOM 639 N N . ARG A 1 85 ? -4.475 1.176 -14.441 1.00 94.44 85 ARG A N 1
ATOM 640 C CA . ARG A 1 85 ? -5.442 2.141 -14.997 1.00 94.44 85 ARG A CA 1
ATOM 641 C C . ARG A 1 85 ? -4.868 3.542 -15.208 1.00 94.44 85 ARG A C 1
ATOM 643 O O . ARG A 1 85 ? -5.191 4.205 -16.183 1.00 94.44 85 ARG A O 1
ATOM 650 N N . MET A 1 86 ? -4.025 4.023 -14.294 1.00 92.56 86 MET A N 1
ATOM 651 C CA . MET A 1 86 ? -3.384 5.336 -14.440 1.00 92.56 86 MET A CA 1
ATOM 652 C C . MET A 1 86 ? -2.290 5.343 -15.512 1.00 92.56 86 MET A C 1
ATOM 654 O O . MET A 1 86 ? -2.016 6.397 -16.075 1.00 92.56 86 MET A O 1
ATOM 658 N N . THR A 1 87 ? -1.642 4.204 -15.765 1.00 94.50 87 THR A N 1
ATOM 659 C CA . THR A 1 87 ? -0.573 4.069 -16.764 1.00 94.50 87 THR A CA 1
ATOM 660 C C . THR A 1 87 ? -1.082 3.747 -18.164 1.00 94.50 87 THR A C 1
ATOM 662 O O . THR A 1 87 ? -0.327 3.934 -19.111 1.00 94.50 87 THR A O 1
ATOM 665 N N . GLU A 1 88 ? -2.341 3.315 -18.315 1.00 95.56 88 GLU A N 1
ATOM 666 C CA . GLU A 1 88 ? -2.979 3.059 -19.619 1.00 95.56 88 GLU A CA 1
ATOM 667 C C . GLU A 1 88 ? -2.877 4.261 -20.572 1.00 95.56 88 GLU A C 1
ATOM 669 O O . GLU A 1 88 ? -2.798 4.087 -21.786 1.00 95.56 88 GLU A O 1
ATOM 674 N N . ARG A 1 89 ? -2.868 5.490 -20.039 1.00 95.19 89 ARG A N 1
ATOM 675 C CA . ARG A 1 89 ? -2.709 6.723 -20.820 1.00 95.19 89 ARG A CA 1
ATOM 676 C C . ARG A 1 89 ? -1.668 7.634 -20.186 1.00 95.19 89 ARG A C 1
ATOM 678 O O . ARG A 1 89 ? -1.551 7.716 -18.966 1.00 95.19 89 ARG A O 1
ATOM 685 N N . HIS A 1 90 ? -0.939 8.374 -21.018 1.00 96.06 90 HIS A N 1
ATOM 686 C CA . HIS A 1 90 ? 0.037 9.343 -20.531 1.00 96.06 90 HIS A CA 1
ATOM 687 C C . HIS A 1 90 ? -0.642 10.496 -19.769 1.00 96.06 90 HIS A C 1
ATOM 689 O O . HIS A 1 90 ? -1.396 11.288 -20.336 1.00 96.06 90 HIS A O 1
ATOM 695 N N . GLU A 1 91 ? -0.314 10.636 -18.484 1.00 96.00 91 GLU A N 1
ATOM 696 C CA . GLU A 1 91 ? -0.690 11.789 -17.664 1.00 96.00 91 GLU A CA 1
ATOM 697 C C . GLU A 1 91 ? 0.393 12.881 -17.754 1.00 96.00 91 GLU A C 1
ATOM 699 O O . GLU A 1 91 ? 1.539 12.671 -17.343 1.00 96.00 91 GLU A O 1
ATOM 704 N N . LYS A 1 92 ? 0.023 14.083 -18.224 1.00 97.38 92 LYS A N 1
ATOM 705 C CA . LYS A 1 92 ? 0.930 15.245 -18.258 1.00 97.38 92 LYS A CA 1
ATOM 706 C C . LYS A 1 92 ? 1.499 15.532 -16.861 1.00 97.38 92 LYS A C 1
ATOM 708 O O . LYS A 1 92 ? 0.774 15.530 -15.864 1.00 97.38 92 LYS A O 1
ATOM 713 N N . LYS A 1 93 ? 2.787 15.893 -16.783 1.00 96.62 93 LYS A N 1
ATOM 714 C CA . LYS A 1 93 ? 3.511 16.137 -15.515 1.00 96.62 93 LYS A CA 1
ATOM 715 C C . LYS A 1 93 ? 2.805 17.135 -14.583 1.00 96.62 93 LYS A C 1
ATOM 717 O O . LYS A 1 93 ? 2.733 16.891 -13.380 1.00 96.62 93 LYS A O 1
ATOM 722 N N . GLY A 1 94 ? 2.278 18.241 -15.117 1.00 97.81 94 GLY A N 1
ATOM 723 C CA . GLY A 1 94 ? 1.549 19.250 -14.333 1.00 97.81 94 GLY A CA 1
ATOM 724 C C . GLY A 1 94 ? 0.246 18.711 -13.734 1.00 97.81 94 GLY A C 1
ATOM 725 O O . GLY A 1 94 ? -0.003 18.874 -12.539 1.00 97.81 94 GLY A O 1
ATOM 726 N N . THR A 1 95 ? -0.537 17.987 -14.537 1.00 96.88 95 THR A N 1
ATOM 727 C CA . THR A 1 95 ? -1.768 17.315 -14.096 1.00 96.88 95 THR A CA 1
ATOM 728 C C . THR A 1 95 ? -1.475 16.298 -12.996 1.00 96.88 95 THR A C 1
ATOM 730 O O . THR A 1 95 ? -2.104 16.353 -11.939 1.00 96.88 95 THR A O 1
ATOM 733 N N . LYS A 1 96 ? -0.429 15.478 -13.172 1.00 96.81 96 LYS A N 1
ATOM 734 C CA . LYS A 1 96 ? 0.032 14.511 -12.166 1.00 96.81 96 LYS A CA 1
ATOM 735 C C . LYS A 1 96 ? 0.388 15.172 -10.837 1.00 96.81 96 LYS A C 1
ATOM 737 O O . LYS A 1 96 ? -0.009 14.686 -9.780 1.00 96.81 96 LYS A O 1
ATOM 742 N N . ARG A 1 97 ? 1.112 16.297 -10.865 1.00 97.69 97 ARG A N 1
ATOM 743 C CA . ARG A 1 97 ? 1.460 17.052 -9.646 1.00 97.69 97 ARG A CA 1
ATOM 744 C C . ARG A 1 97 ? 0.214 17.574 -8.929 1.00 97.69 97 ARG A C 1
ATOM 746 O O . ARG A 1 97 ? 0.091 17.361 -7.725 1.00 97.69 97 ARG A O 1
ATOM 753 N N . ARG A 1 98 ? -0.719 18.191 -9.664 1.00 98.06 98 ARG A N 1
ATOM 754 C CA . ARG A 1 98 ? -1.975 18.720 -9.105 1.00 98.06 98 ARG A CA 1
ATOM 755 C C . ARG A 1 98 ? -2.829 17.611 -8.489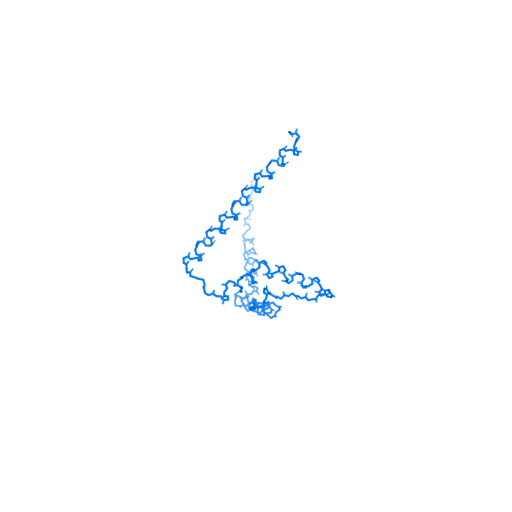 1.00 98.06 98 ARG A C 1
ATOM 757 O O . ARG A 1 98 ? -3.323 17.767 -7.373 1.00 98.06 98 ARG A O 1
ATOM 764 N N . ARG A 1 99 ? -2.949 16.470 -9.174 1.00 96.00 99 ARG A N 1
ATOM 765 C CA . ARG A 1 99 ? -3.657 15.292 -8.661 1.00 96.00 99 ARG A CA 1
ATOM 766 C C . ARG A 1 99 ? -3.024 14.778 -7.371 1.00 96.00 99 ARG A C 1
ATOM 768 O O . ARG A 1 99 ? -3.720 14.655 -6.370 1.00 96.00 99 ARG A O 1
ATOM 775 N N . LEU A 1 100 ? -1.709 14.539 -7.359 1.00 96.56 100 LEU A N 1
ATOM 776 C CA . LEU A 1 100 ? -1.006 14.038 -6.172 1.00 96.56 100 LEU A CA 1
ATOM 777 C C . LEU A 1 100 ? -1.112 14.996 -4.979 1.00 96.56 100 LEU A C 1
ATOM 779 O O . LEU A 1 100 ? -1.253 14.538 -3.847 1.00 96.56 100 LEU A O 1
ATOM 783 N N . GLN A 1 101 ? -1.063 16.310 -5.209 1.00 98.06 101 GLN A N 1
ATOM 784 C CA . GLN A 1 101 ? -1.278 17.307 -4.159 1.00 98.06 101 GLN A CA 1
ATOM 785 C C . GLN A 1 101 ? -2.700 17.215 -3.586 1.00 98.06 101 GLN A C 1
ATOM 787 O O . GLN A 1 101 ? -2.863 17.144 -2.369 1.00 98.06 101 GLN A O 1
ATOM 792 N N . SER A 1 102 ? -3.716 17.145 -4.451 1.00 97.88 102 SER A N 1
ATOM 793 C CA . SER A 1 102 ? -5.119 17.010 -4.040 1.00 97.88 102 SER A CA 1
ATOM 794 C C . SER A 1 102 ? -5.379 15.706 -3.274 1.00 97.88 102 SER A C 1
ATOM 796 O O . SER A 1 102 ? -6.023 15.717 -2.225 1.00 97.88 102 SER A O 1
ATOM 798 N N . GLU A 1 103 ? -4.829 14.582 -3.740 1.00 96.81 103 GLU A N 1
ATOM 799 C CA . GLU A 1 103 ? -4.931 13.283 -3.064 1.00 96.81 103 GLU A CA 1
ATOM 800 C C . GLU A 1 103 ? -4.275 13.302 -1.677 1.00 96.81 103 GLU A C 1
ATOM 802 O O . GLU A 1 103 ? -4.863 12.816 -0.707 1.00 96.81 103 GLU A O 1
ATOM 807 N N . ARG A 1 104 ? -3.074 13.889 -1.562 1.00 98.25 104 ARG A N 1
ATOM 808 C CA . ARG A 1 104 ? -2.378 14.049 -0.275 1.00 98.25 104 ARG A CA 1
ATOM 809 C C . ARG A 1 104 ? -3.204 14.888 0.694 1.00 98.25 104 ARG A C 1
ATOM 811 O O . ARG A 1 104 ? -3.400 14.456 1.828 1.00 98.25 104 ARG A O 1
ATOM 818 N N . TRP A 1 105 ? -3.730 16.021 0.230 1.00 98.31 105 TRP A N 1
ATOM 819 C CA . TRP A 1 105 ? -4.573 16.900 1.037 1.00 98.31 105 TRP A CA 1
ATOM 820 C C . TRP A 1 105 ? -5.835 16.188 1.526 1.00 98.31 105 TRP A C 1
ATOM 822 O O . TRP A 1 105 ? -6.102 16.165 2.722 1.00 98.31 105 TRP A O 1
ATOM 832 N N . ARG A 1 106 ? -6.573 15.515 0.634 1.00 98.12 106 ARG A N 1
ATOM 833 C CA . ARG A 1 106 ? -7.778 14.747 0.997 1.00 98.12 106 ARG A CA 1
ATOM 834 C C . ARG A 1 106 ? -7.485 13.667 2.038 1.00 98.12 106 ARG A C 1
ATOM 836 O O . ARG A 1 106 ? -8.266 13.483 2.970 1.00 98.12 106 ARG A O 1
ATOM 843 N N . LYS A 1 107 ? -6.345 12.977 1.913 1.00 97.00 107 LYS A N 1
ATOM 844 C CA . LYS A 1 107 ? -5.905 11.970 2.888 1.00 97.00 107 LYS A CA 1
ATOM 845 C C . LYS A 1 107 ? -5.582 12.598 4.245 1.00 97.00 107 LYS A C 1
ATOM 847 O O . LYS A 1 107 ? -5.991 12.059 5.270 1.00 97.00 107 LYS A O 1
ATOM 852 N N . GLN A 1 108 ? -4.861 13.718 4.258 1.00 98.00 108 GLN A N 1
ATOM 853 C CA . GLN A 1 108 ? -4.546 14.449 5.488 1.00 98.00 108 GLN A CA 1
ATOM 854 C C . GLN A 1 108 ? -5.817 14.971 6.160 1.00 98.00 108 GLN A C 1
ATOM 856 O O . GLN A 1 108 ? -6.039 14.679 7.330 1.00 98.00 108 GLN A O 1
ATOM 861 N N . PHE A 1 109 ? -6.693 15.628 5.403 1.00 98.25 109 PHE A N 1
ATOM 862 C CA . PHE A 1 109 ? -7.968 16.142 5.888 1.00 98.25 109 PHE A CA 1
ATOM 863 C C . PHE A 1 109 ? -8.837 15.038 6.502 1.00 98.25 109 PHE A C 1
ATOM 865 O O . PHE A 1 109 ? -9.288 15.166 7.635 1.00 98.25 109 PHE A O 1
ATOM 872 N N . SER A 1 110 ? -9.002 13.905 5.808 1.00 98.06 110 SER A N 1
ATOM 873 C CA . SER A 1 110 ? -9.758 12.760 6.333 1.00 98.06 110 SER A CA 1
ATOM 874 C C . SER A 1 110 ? -9.168 12.217 7.641 1.00 98.06 110 SER A C 1
ATOM 876 O O . SER A 1 110 ? -9.913 11.878 8.561 1.00 98.06 110 SER A O 1
ATOM 878 N N . ASN A 1 111 ? -7.838 12.167 7.756 1.00 98.06 111 ASN A N 1
ATOM 879 C CA . ASN A 1 111 ? -7.174 11.740 8.985 1.00 98.06 111 ASN A CA 1
ATOM 880 C C . ASN A 1 111 ? -7.392 12.731 10.135 1.00 98.06 111 ASN A C 1
ATOM 882 O O . ASN A 1 111 ? -7.650 12.295 11.254 1.00 98.06 111 ASN A O 1
ATOM 886 N N . GLU A 1 112 ? -7.311 14.035 9.876 1.00 98.25 112 GLU A N 1
ATOM 887 C CA . GLU A 1 112 ? -7.567 15.062 10.890 1.00 98.25 112 GLU A CA 1
ATOM 888 C C . GLU A 1 112 ? -9.020 15.026 11.370 1.00 98.25 112 GLU A C 1
ATOM 890 O O . GLU A 1 112 ? -9.267 14.948 12.574 1.00 98.25 112 GLU A O 1
ATOM 895 N N . VAL A 1 113 ? -9.984 14.950 10.445 1.00 98.44 113 VAL A N 1
ATOM 896 C CA . VAL A 1 113 ? -11.406 14.770 10.780 1.00 98.44 113 VAL A CA 1
ATOM 897 C C . VAL A 1 113 ? -11.602 13.514 11.632 1.00 98.44 113 VAL A C 1
ATOM 899 O O . VAL A 1 113 ? -12.230 13.579 12.688 1.00 98.44 113 VAL A O 1
ATOM 902 N N . ARG A 1 114 ? -11.004 12.378 11.241 1.00 98.06 114 ARG A N 1
ATOM 903 C CA . ARG A 1 114 ? -11.081 11.127 12.010 1.00 98.06 114 ARG A CA 1
ATOM 904 C C . ARG A 1 114 ? -10.546 11.292 13.434 1.00 98.06 114 ARG A C 1
ATOM 906 O O . ARG A 1 114 ? -11.202 10.835 14.365 1.00 98.06 114 ARG A O 1
ATOM 913 N N . LYS A 1 115 ? -9.392 11.940 13.621 1.00 98.31 115 LYS A N 1
ATOM 914 C CA . LYS A 1 115 ? -8.809 12.182 14.955 1.00 98.31 115 LYS A CA 1
ATOM 915 C C . LYS A 1 115 ? -9.738 13.023 15.829 1.00 98.31 115 LYS A C 1
ATOM 917 O O . LYS A 1 115 ? -9.941 12.690 16.995 1.00 98.31 115 LYS A O 1
ATOM 922 N N . LYS A 1 116 ? -10.318 14.091 15.272 1.00 98.12 116 LYS A N 1
ATOM 923 C CA . LYS A 1 116 ? -11.253 14.966 15.996 1.00 98.12 116 LYS A CA 1
ATOM 924 C C . LYS A 1 116 ? -12.528 14.22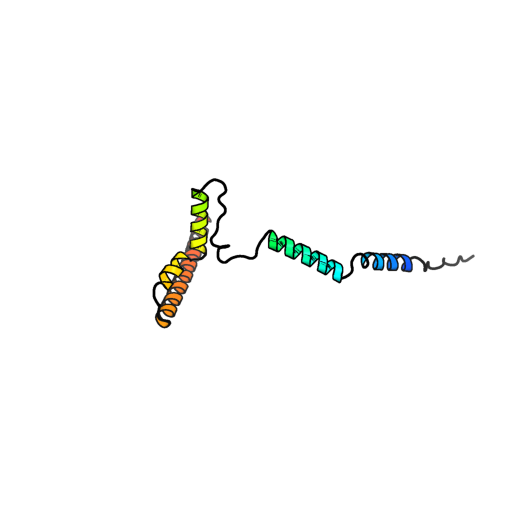0 16.388 1.00 98.12 116 LYS A C 1
ATOM 926 O O . LYS A 1 116 ? -12.917 14.272 17.548 1.00 98.12 116 LYS A O 1
ATOM 931 N N . VAL A 1 117 ? -13.116 13.447 15.474 1.00 98.25 117 VAL A N 1
ATOM 932 C CA . VAL A 1 117 ? -14.290 12.606 15.769 1.00 98.25 117 VAL A CA 1
ATOM 933 C C . VAL A 1 117 ? -13.972 11.575 16.853 1.00 98.25 117 VAL A C 1
ATOM 935 O O . VAL A 1 117 ? -14.729 11.429 17.807 1.00 98.25 117 VAL A O 1
ATOM 938 N N . GLN A 1 118 ? -12.824 10.899 16.768 1.00 97.88 118 GLN A N 1
ATOM 939 C CA . GLN A 1 118 ? -12.389 9.950 17.797 1.00 97.88 118 GLN A CA 1
ATOM 940 C C . GLN A 1 118 ? -12.218 10.609 19.171 1.00 97.88 118 GLN A C 1
ATOM 942 O O . GLN A 1 118 ? -12.531 9.984 20.181 1.00 97.88 118 GLN A O 1
ATOM 947 N N . LEU A 1 119 ? -11.739 11.854 19.227 1.00 97.50 119 LEU A N 1
ATOM 948 C CA . LEU A 1 119 ? -11.644 12.609 20.475 1.00 97.50 119 LEU A CA 1
ATOM 949 C C . LEU A 1 119 ? -13.030 12.891 21.067 1.00 97.50 119 LEU A C 1
ATOM 951 O O . LEU A 1 119 ? -13.242 12.620 22.245 1.00 97.50 119 LEU A O 1
ATOM 955 N N . VAL A 1 120 ? -13.977 13.360 20.253 1.00 97.38 120 VAL A N 1
ATOM 956 C CA . VAL A 1 120 ? -15.358 13.622 20.694 1.00 97.38 120 VAL A CA 1
ATOM 957 C C . VAL A 1 120 ? -16.022 12.343 21.208 1.00 97.38 120 VAL A C 1
ATOM 959 O O . VAL A 1 120 ? -16.597 12.347 22.292 1.00 97.38 120 VAL A O 1
ATOM 962 N N . ILE A 1 121 ? -15.871 11.221 20.494 1.00 97.81 121 ILE A N 1
ATOM 963 C CA . ILE A 1 121 ? -16.392 9.919 20.941 1.00 97.81 121 ILE A CA 1
ATOM 964 C C . ILE A 1 121 ? -15.778 9.517 22.289 1.00 97.81 121 ILE A C 1
ATOM 966 O O . ILE A 1 121 ? -16.492 9.030 23.161 1.00 97.81 121 ILE A O 1
ATOM 970 N N . LYS A 1 122 ? -14.471 9.737 22.491 1.00 97.19 122 LYS A N 1
ATOM 971 C CA . LYS A 1 122 ? -13.811 9.456 23.776 1.00 97.19 122 LYS A CA 1
ATOM 972 C C . LYS A 1 122 ? -14.347 10.329 24.909 1.00 97.19 122 LYS A C 1
ATOM 974 O O . LYS A 1 122 ? -14.500 9.813 26.007 1.00 97.19 122 LYS A O 1
ATOM 979 N N . ILE A 1 123 ? -14.612 11.613 24.661 1.00 96.62 123 ILE A N 1
ATOM 980 C CA . ILE A 1 123 ? -15.197 12.529 25.655 1.00 96.62 123 ILE A CA 1
ATOM 981 C C . ILE A 1 123 ? -16.605 12.059 26.033 1.00 96.62 123 ILE A C 1
ATOM 983 O O . ILE A 1 123 ? -16.867 11.839 27.209 1.00 96.62 123 ILE A O 1
ATOM 987 N N . ARG A 1 124 ? -17.455 11.780 25.038 1.00 96.31 124 ARG A N 1
ATOM 988 C CA . ARG A 1 124 ? -18.805 11.234 25.245 1.00 96.31 124 ARG A CA 1
ATOM 989 C C . ARG A 1 124 ? -18.782 9.937 26.058 1.00 96.31 124 ARG A C 1
ATOM 991 O O . ARG A 1 124 ? -19.523 9.778 27.015 1.00 96.31 124 ARG A O 1
ATOM 998 N N . ASN A 1 125 ? -17.903 9.000 25.704 1.00 95.69 125 ASN A N 1
ATOM 999 C CA . ASN A 1 125 ? -17.807 7.714 26.402 1.00 95.69 125 ASN A CA 1
ATOM 1000 C C . ASN A 1 125 ? -17.299 7.846 27.854 1.00 95.69 125 ASN A C 1
ATOM 1002 O O . ASN A 1 125 ? -17.441 6.899 28.620 1.00 95.69 125 ASN A O 1
ATOM 1006 N N . ARG A 1 126 ? -16.688 8.980 28.230 1.00 94.12 126 ARG A N 1
ATOM 1007 C CA . ARG A 1 126 ? -16.259 9.273 29.609 1.00 94.12 126 ARG A CA 1
ATOM 1008 C C . ARG A 1 126 ? -17.373 9.868 30.479 1.00 94.12 126 ARG A C 1
ATOM 1010 O O . ARG A 1 126 ? -17.140 10.033 31.669 1.00 94.12 126 ARG A O 1
ATOM 1017 N N . GLY A 1 127 ? -18.553 10.148 29.919 1.00 85.62 127 GLY A N 1
ATOM 1018 C CA . GLY A 1 127 ? -19.718 10.605 30.683 1.00 85.62 127 GLY A CA 1
ATOM 1019 C C . GLY A 1 127 ? -19.883 12.123 30.778 1.00 85.62 127 GLY A C 1
ATOM 1020 O O . GLY A 1 127 ? -20.457 12.593 31.755 1.00 85.62 127 GLY A O 1
ATOM 1021 N N . ALA A 1 128 ? -19.377 12.873 29.794 1.00 56.25 128 ALA A N 1
ATOM 1022 C CA . ALA A 1 128 ? -19.878 14.220 29.504 1.00 56.25 128 ALA A CA 1
ATOM 1023 C C . ALA A 1 128 ? -21.147 14.145 28.645 1.00 56.25 128 ALA A C 1
ATOM 1025 O O . ALA A 1 128 ? -21.213 13.222 27.794 1.00 56.25 128 ALA A O 1
#

Organism: NCBI:txid109636